Protein AF-A0A0L6CQW9-F1 (afdb_monomer_lite)

Structure (mmCIF, N/CA/C/O backbone):
data_AF-A0A0L6CQW9-F1
#
_entry.id   AF-A0A0L6CQW9-F1
#
loop_
_atom_site.group_PDB
_atom_site.id
_atom_site.type_symbol
_atom_site.label_atom_id
_atom_site.label_alt_id
_atom_site.label_comp_id
_atom_site.label_asym_id
_atom_site.label_entity_id
_atom_site.label_seq_id
_atom_site.pdbx_PDB_ins_code
_atom_site.Cartn_x
_atom_site.Cartn_y
_atom_site.Cartn_z
_atom_site.occupancy
_atom_site.B_iso_or_equiv
_atom_site.auth_seq_id
_atom_site.auth_comp_id
_atom_site.auth_asym_id
_atom_site.auth_atom_id
_atom_site.pdbx_PDB_model_num
ATOM 1 N N . MET A 1 1 ? 12.687 1.752 -4.900 1.00 53.09 1 MET A N 1
ATOM 2 C CA . MET A 1 1 ? 12.634 0.276 -4.956 1.00 53.09 1 MET A CA 1
ATOM 3 C C . MET A 1 1 ? 14.058 -0.212 -5.122 1.00 53.09 1 MET A C 1
ATOM 5 O O . MET A 1 1 ? 14.788 0.422 -5.879 1.00 53.09 1 MET A O 1
ATOM 9 N N . ASP A 1 2 ? 14.468 -1.229 -4.367 1.00 56.12 2 ASP A N 1
ATOM 10 C CA . ASP A 1 2 ? 15.877 -1.620 -4.291 1.00 56.12 2 ASP A CA 1
ATOM 11 C C . ASP A 1 2 ? 16.419 -2.075 -5.646 1.00 56.12 2 ASP A C 1
ATOM 13 O O . ASP A 1 2 ? 15.922 -3.025 -6.251 1.00 56.12 2 ASP A O 1
ATOM 17 N N . LYS A 1 3 ? 17.475 -1.394 -6.103 1.00 54.34 3 LYS A N 1
ATOM 18 C CA . LYS A 1 3 ? 18.203 -1.718 -7.340 1.00 54.34 3 LYS A CA 1
ATOM 19 C C . LYS A 1 3 ? 18.767 -3.142 -7.322 1.00 54.34 3 LYS A C 1
ATOM 21 O O . LYS A 1 3 ? 18.976 -3.712 -8.383 1.00 54.34 3 LYS A O 1
ATOM 26 N N . GLY A 1 4 ? 18.975 -3.713 -6.134 1.00 62.91 4 GLY A N 1
ATOM 27 C CA . GLY A 1 4 ? 19.546 -5.047 -5.949 1.00 62.91 4 GLY A CA 1
ATOM 28 C C . GLY A 1 4 ? 18.662 -6.208 -6.414 1.00 62.91 4 GLY A C 1
ATOM 29 O O . GLY A 1 4 ? 19.135 -7.341 -6.419 1.00 62.91 4 GLY A O 1
ATOM 30 N N . TYR A 1 5 ? 17.402 -5.963 -6.798 1.00 67.00 5 TYR A N 1
ATOM 31 C CA . TYR A 1 5 ? 16.483 -7.020 -7.245 1.00 67.00 5 TYR A CA 1
ATOM 32 C C . TYR A 1 5 ? 16.294 -7.116 -8.760 1.00 67.00 5 TYR A C 1
ATOM 34 O O . TYR A 1 5 ? 15.751 -8.114 -9.227 1.00 67.00 5 TYR A O 1
ATOM 42 N N . VAL A 1 6 ? 16.748 -6.121 -9.526 1.00 74.06 6 VAL A N 1
ATOM 43 C CA . VAL A 1 6 ? 16.566 -6.094 -10.981 1.00 74.06 6 VAL A CA 1
ATOM 44 C C . VAL A 1 6 ? 17.724 -6.839 -11.645 1.00 74.06 6 VAL A C 1
ATOM 46 O O . VAL A 1 6 ? 18.815 -6.292 -11.777 1.00 74.06 6 VAL A O 1
ATOM 49 N N . SER A 1 7 ? 17.490 -8.081 -12.068 1.00 79.06 7 SER A N 1
ATOM 50 C CA . SER A 1 7 ? 18.374 -8.798 -12.992 1.00 79.06 7 SER A CA 1
ATOM 51 C C . SER A 1 7 ? 17.548 -9.608 -13.987 1.00 79.06 7 SER A C 1
ATOM 53 O O . SER A 1 7 ? 16.485 -10.123 -13.634 1.00 79.06 7 SER A O 1
ATOM 55 N N . ALA A 1 8 ? 18.042 -9.728 -15.222 1.00 80.00 8 ALA A N 1
ATOM 56 C CA . ALA A 1 8 ? 17.376 -10.501 -16.272 1.00 80.00 8 ALA A CA 1
ATOM 57 C C . ALA A 1 8 ? 17.190 -11.971 -15.858 1.00 80.00 8 ALA A C 1
ATOM 59 O O . ALA A 1 8 ? 16.138 -12.555 -16.089 1.00 80.00 8 ALA A O 1
ATOM 60 N N . GLU A 1 9 ? 18.175 -12.537 -15.157 1.00 84.00 9 GLU A N 1
ATOM 61 C CA . GLU A 1 9 ? 18.112 -13.894 -14.605 1.00 84.00 9 GLU A CA 1
ATOM 62 C C . GLU A 1 9 ? 16.973 -14.063 -13.596 1.00 84.00 9 GLU A C 1
ATOM 64 O O . GLU A 1 9 ? 16.249 -15.056 -13.636 1.00 84.00 9 GLU A O 1
ATOM 69 N N . ARG A 1 10 ? 16.774 -13.086 -12.700 1.00 83.50 10 ARG A N 1
ATOM 70 C CA . ARG A 1 10 ? 15.693 -13.133 -11.706 1.00 83.50 10 ARG A CA 1
ATOM 71 C C . ARG A 1 10 ? 14.331 -12.919 -12.345 1.00 83.50 10 ARG A C 1
ATOM 73 O O . ARG A 1 10 ? 13.380 -13.574 -11.933 1.00 83.50 10 ARG A O 1
ATOM 80 N N . GLU A 1 11 ? 14.237 -12.040 -13.339 1.00 84.38 11 GLU A N 1
ATOM 81 C CA . GLU A 1 11 ? 13.004 -11.851 -14.106 1.00 84.38 11 GLU A CA 1
ATOM 82 C C . GLU A 1 11 ? 12.628 -13.137 -14.846 1.00 84.38 11 GLU A C 1
ATOM 84 O O . GLU A 1 11 ? 11.499 -13.605 -14.704 1.00 84.38 11 GLU A O 1
ATOM 89 N N . ALA A 1 12 ? 13.577 -13.765 -15.543 1.00 84.62 12 ALA A N 1
ATOM 90 C CA . ALA A 1 12 ? 13.367 -15.034 -16.236 1.00 84.62 12 ALA A CA 1
ATOM 91 C C . ALA A 1 12 ? 12.982 -16.165 -15.268 1.00 84.62 12 ALA A C 1
ATOM 93 O O . ALA A 1 12 ? 12.010 -16.880 -15.503 1.00 84.62 12 ALA A O 1
ATOM 94 N N . ALA A 1 13 ? 13.687 -16.297 -14.140 1.00 86.56 13 ALA A N 1
ATOM 95 C CA . ALA A 1 13 ? 13.371 -17.300 -13.125 1.00 86.56 13 ALA A CA 1
ATOM 96 C C . ALA A 1 13 ? 11.979 -17.092 -12.508 1.00 86.56 13 ALA A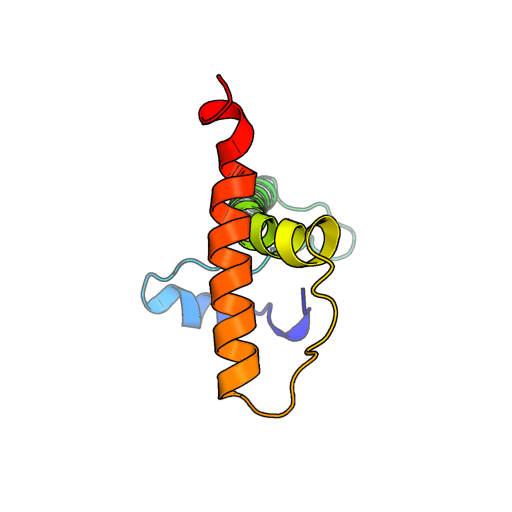 C 1
ATOM 98 O O . ALA A 1 13 ? 11.265 -18.057 -12.255 1.00 86.56 13 ALA A O 1
ATOM 99 N N . PHE A 1 14 ? 11.575 -15.840 -12.281 1.00 85.44 14 PHE A N 1
ATOM 100 C CA . PHE A 1 14 ? 10.278 -15.522 -11.691 1.00 85.44 14 PHE A CA 1
ATOM 101 C C . PHE A 1 14 ? 9.126 -15.716 -12.681 1.00 85.44 14 PHE A C 1
ATOM 103 O O . PHE A 1 14 ? 8.063 -16.205 -12.305 1.00 85.44 14 PHE A O 1
ATOM 110 N N . THR A 1 15 ? 9.338 -15.355 -13.947 1.00 86.06 15 THR A N 1
ATOM 111 C CA . THR A 1 15 ? 8.329 -15.462 -15.013 1.00 86.06 15 THR A CA 1
ATOM 112 C C . THR A 1 15 ? 8.179 -16.878 -15.566 1.00 86.06 15 THR A C 1
ATOM 114 O O . THR A 1 15 ? 7.135 -17.175 -16.142 1.00 86.06 15 THR A O 1
ATOM 117 N N . LYS A 1 16 ? 9.150 -17.777 -15.330 1.00 86.31 16 LYS A N 1
ATOM 118 C CA . LYS A 1 16 ? 9.109 -19.193 -15.745 1.00 86.31 16 LYS A CA 1
ATOM 119 C C . LYS A 1 16 ? 7.828 -19.920 -15.320 1.00 86.31 16 LYS A C 1
ATOM 121 O O . LYS A 1 16 ? 7.313 -20.737 -16.074 1.00 86.31 16 LYS A O 1
ATOM 126 N N . ASP A 1 17 ? 7.290 -19.577 -14.153 1.00 86.88 17 ASP A N 1
ATOM 127 C CA . ASP A 1 17 ? 6.058 -20.165 -13.607 1.00 86.88 17 ASP A CA 1
ATOM 128 C C . ASP A 1 17 ? 4.782 -19.405 -14.033 1.00 86.88 17 ASP A C 1
ATOM 130 O O . ASP A 1 17 ? 3.744 -19.514 -13.382 1.00 86.88 17 ASP A O 1
ATOM 134 N N . GLY A 1 18 ? 4.854 -18.542 -15.053 1.00 86.38 18 GLY A N 1
ATOM 135 C CA . GLY A 1 18 ? 3.735 -17.696 -15.487 1.00 86.38 18 GLY A CA 1
ATOM 136 C C . GLY A 1 18 ? 3.410 -16.527 -14.547 1.00 86.38 18 GLY A C 1
ATOM 137 O O . GLY A 1 18 ? 2.354 -15.904 -14.671 1.00 86.38 18 GLY A O 1
ATOM 138 N N . LYS A 1 19 ? 4.289 -16.204 -13.590 1.00 86.62 19 LYS A N 1
ATOM 139 C CA . LYS A 1 19 ? 4.078 -15.098 -12.641 1.00 86.62 19 LYS A CA 1
ATOM 140 C C . LYS A 1 19 ? 4.413 -13.752 -13.283 1.00 86.62 19 LYS A C 1
ATOM 142 O O . LYS A 1 19 ? 5.378 -13.618 -14.030 1.00 86.62 19 LYS A O 1
ATOM 147 N N . VAL A 1 20 ? 3.646 -12.722 -12.925 1.00 84.94 20 VAL A N 1
ATOM 148 C CA . VAL A 1 20 ? 3.853 -11.354 -13.422 1.00 84.94 20 VAL A CA 1
ATOM 149 C C . VAL A 1 20 ? 5.006 -10.681 -12.683 1.00 84.94 20 VAL A C 1
ATOM 151 O O . VAL A 1 20 ? 4.985 -10.551 -11.458 1.00 84.94 20 VAL A O 1
ATOM 154 N N . TRP A 1 21 ? 5.985 -10.181 -13.432 1.00 87.69 21 TRP A N 1
ATOM 155 C CA . TRP A 1 21 ? 7.095 -9.413 -12.879 1.00 87.69 21 TRP A CA 1
ATOM 156 C C . TRP A 1 21 ? 6.629 -8.036 -12.374 1.00 87.69 21 TRP A C 1
ATOM 158 O O . TRP A 1 21 ? 6.265 -7.154 -13.147 1.00 87.69 21 TRP A O 1
ATOM 168 N N . GLY A 1 22 ? 6.615 -7.847 -11.050 1.00 87.25 22 GLY A N 1
ATOM 169 C CA . GLY A 1 22 ? 6.102 -6.636 -10.387 1.00 87.25 22 GLY A CA 1
ATOM 170 C C . GLY A 1 22 ? 7.157 -5.576 -10.042 1.00 87.25 22 GLY A C 1
ATOM 171 O O . GLY A 1 22 ? 6.885 -4.663 -9.248 1.00 87.25 22 GLY A O 1
ATOM 172 N N . VAL A 1 23 ? 8.377 -5.711 -10.566 1.00 88.44 23 VAL A N 1
ATOM 173 C CA . VAL A 1 23 ? 9.500 -4.800 -10.301 1.00 88.44 23 VAL A CA 1
ATOM 174 C C . VAL A 1 23 ? 9.571 -3.742 -11.400 1.00 88.44 23 VAL A C 1
ATOM 176 O O . VAL A 1 23 ? 9.421 -4.047 -12.577 1.00 88.44 23 VAL A O 1
ATOM 179 N N . MET A 1 24 ? 9.790 -2.483 -11.009 1.00 89.19 24 MET A N 1
ATOM 180 C CA . MET A 1 24 ? 9.841 -1.370 -11.962 1.00 89.19 24 MET A CA 1
ATOM 181 C C . MET A 1 24 ? 11.050 -1.514 -12.888 1.00 89.19 24 MET A C 1
ATOM 183 O O . MET A 1 24 ? 12.172 -1.715 -12.414 1.00 89.19 24 MET A O 1
ATOM 187 N N . ARG A 1 25 ? 10.823 -1.345 -14.189 1.00 88.06 25 ARG A N 1
ATOM 188 C CA . ARG A 1 25 ? 11.872 -1.317 -15.211 1.00 88.06 25 ARG A CA 1
ATOM 189 C C . ARG A 1 25 ? 12.550 0.046 -15.257 1.00 88.06 25 ARG A C 1
ATOM 191 O O . ARG A 1 25 ? 11.971 1.058 -14.849 1.00 88.06 25 ARG A O 1
ATOM 198 N N . LYS A 1 26 ? 13.800 0.071 -15.715 1.00 85.06 26 LYS A N 1
ATOM 199 C CA . LYS A 1 26 ? 14.662 1.255 -15.676 1.00 85.06 26 LYS A CA 1
ATOM 200 C C . LYS A 1 26 ? 15.264 1.519 -17.049 1.00 85.06 26 LYS A C 1
ATOM 202 O O . LYS A 1 26 ? 15.688 0.592 -17.724 1.00 85.06 26 LYS A O 1
ATOM 207 N N . ALA A 1 27 ? 15.375 2.799 -17.391 1.00 86.06 27 ALA A N 1
ATOM 208 C CA . ALA A 1 27 ? 16.073 3.229 -18.586 1.00 86.06 27 ALA A CA 1
ATOM 209 C C . ALA A 1 27 ? 17.561 2.818 -18.544 1.00 86.06 27 ALA A C 1
ATOM 211 O O . ALA A 1 27 ? 18.177 2.836 -17.461 1.00 86.06 27 ALA A O 1
ATOM 212 N N . PRO A 1 28 ? 18.157 2.492 -19.703 1.00 84.75 28 PRO A N 1
ATOM 213 C CA . PRO A 1 28 ? 19.593 2.283 -19.823 1.00 84.75 28 PRO A CA 1
ATOM 214 C C . PRO A 1 28 ? 20.370 3.561 -19.475 1.00 84.75 28 PRO A C 1
ATOM 216 O O . PRO A 1 28 ? 19.834 4.672 -19.459 1.00 84.75 28 PRO A O 1
ATOM 219 N N . LYS A 1 29 ? 21.661 3.415 -19.154 1.00 85.00 29 LYS A N 1
ATOM 220 C CA . LYS A 1 29 ? 22.512 4.554 -18.777 1.00 85.00 29 LYS A CA 1
ATOM 221 C C . LYS A 1 29 ? 22.588 5.550 -19.943 1.00 85.00 29 LYS A C 1
ATOM 223 O O . LYS A 1 29 ? 23.033 5.185 -21.021 1.00 85.00 29 LYS A O 1
ATOM 228 N N . GLY A 1 30 ? 22.166 6.794 -19.706 1.00 86.25 30 GLY A N 1
ATOM 229 C CA . GLY A 1 30 ? 22.170 7.860 -20.718 1.00 86.25 30 GLY A CA 1
ATOM 230 C C . GLY A 1 30 ? 21.026 7.795 -21.737 1.00 86.25 30 GLY A C 1
ATOM 231 O O . GLY A 1 30 ? 20.990 8.624 -22.638 1.00 86.25 30 GLY A O 1
ATOM 232 N N . GLY A 1 31 ? 20.093 6.847 -21.598 1.00 88.88 31 GLY A N 1
ATOM 233 C CA . GLY A 1 31 ? 18.957 6.680 -22.505 1.00 88.88 31 GLY A CA 1
ATOM 234 C C . GLY A 1 31 ? 17.604 6.978 -21.860 1.00 88.88 31 GLY A C 1
ATOM 235 O O . GLY A 1 31 ? 17.499 7.228 -20.656 1.00 88.88 31 GLY A O 1
ATOM 236 N N . LYS A 1 32 ? 16.553 6.931 -22.683 1.00 89.19 32 LYS A N 1
ATOM 237 C CA . LYS A 1 32 ? 15.152 7.001 -22.245 1.00 89.19 32 LYS A CA 1
ATOM 238 C C . LYS A 1 32 ? 14.613 5.603 -21.945 1.00 89.19 32 LYS A C 1
ATOM 240 O O . LYS A 1 32 ? 15.170 4.610 -22.409 1.00 89.19 32 LYS A O 1
ATOM 245 N N . LEU A 1 33 ? 13.559 5.536 -21.135 1.00 88.38 33 LEU A N 1
ATOM 246 C CA . LEU A 1 33 ? 12.840 4.289 -20.900 1.00 88.38 33 LEU A CA 1
ATOM 247 C C . LEU A 1 33 ? 12.085 3.913 -22.179 1.00 88.38 33 LEU A C 1
ATOM 249 O O . LEU A 1 33 ? 11.582 4.794 -22.875 1.00 88.38 33 LEU A O 1
ATOM 253 N N . ASP A 1 34 ? 12.027 2.623 -22.492 1.00 90.38 34 ASP A N 1
ATOM 254 C CA . ASP A 1 34 ? 11.235 2.165 -23.626 1.00 90.38 34 ASP A CA 1
ATOM 255 C C . ASP A 1 34 ? 9.738 2.464 -23.379 1.00 90.38 34 ASP A C 1
ATOM 257 O O . ASP A 1 34 ? 9.255 2.263 -22.257 1.00 90.38 34 ASP A O 1
ATOM 261 N N . PRO A 1 35 ? 8.967 2.922 -24.382 1.00 92.75 35 PRO A N 1
ATOM 262 C CA . PRO A 1 35 ? 7.535 3.182 -24.222 1.00 92.75 35 PRO A CA 1
ATOM 263 C C . PRO A 1 35 ? 6.724 1.982 -23.700 1.00 92.75 35 PRO A C 1
ATOM 265 O O . PRO A 1 35 ? 5.693 2.160 -23.043 1.00 92.75 35 PRO A O 1
ATOM 268 N N . ILE A 1 36 ? 7.152 0.748 -23.980 1.00 90.88 36 ILE A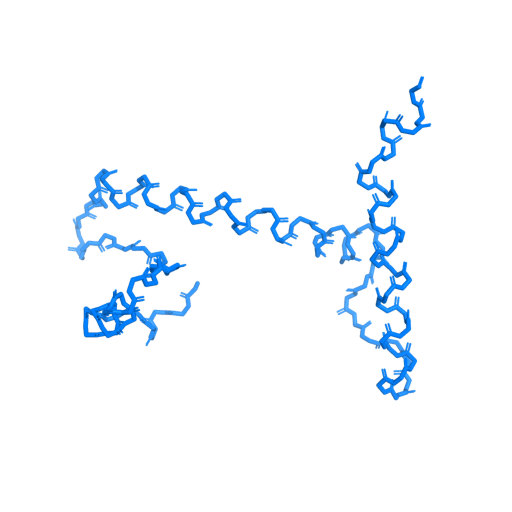 N 1
ATOM 269 C CA . ILE A 1 36 ? 6.527 -0.469 -23.445 1.00 90.88 36 ILE A CA 1
ATOM 270 C C . ILE A 1 36 ? 6.797 -0.577 -21.942 1.00 90.88 36 ILE A C 1
ATOM 272 O O . ILE A 1 36 ? 5.875 -0.823 -21.160 1.00 90.88 36 ILE A O 1
ATOM 276 N N . ASP A 1 37 ? 8.032 -0.324 -21.522 1.00 90.31 37 ASP A N 1
ATOM 277 C CA . ASP A 1 37 ? 8.419 -0.344 -20.113 1.00 90.31 37 ASP A CA 1
ATOM 278 C C . ASP A 1 37 ? 7.724 0.761 -19.311 1.00 90.31 37 ASP A C 1
ATOM 280 O O . ASP A 1 37 ? 7.347 0.548 -18.157 1.00 90.31 37 ASP A O 1
ATOM 284 N N . GLU A 1 38 ? 7.488 1.927 -19.916 1.00 92.19 38 GLU A N 1
ATOM 285 C CA . GLU A 1 38 ? 6.671 2.989 -19.322 1.00 92.19 38 GLU A CA 1
ATOM 286 C C . GLU A 1 38 ? 5.240 2.518 -19.045 1.00 92.19 38 GLU A C 1
ATOM 288 O O . GLU A 1 38 ? 4.713 2.726 -17.945 1.00 92.19 38 GLU A O 1
ATOM 293 N N . LYS A 1 39 ? 4.612 1.834 -20.010 1.00 94.06 39 LYS A N 1
ATOM 294 C CA . LYS A 1 39 ? 3.267 1.265 -19.838 1.00 94.06 39 LYS A CA 1
ATOM 295 C C . LYS A 1 39 ? 3.244 0.207 -18.736 1.00 94.06 39 LYS A C 1
ATOM 297 O O . LYS A 1 39 ? 2.349 0.239 -17.891 1.00 94.06 39 LYS A O 1
ATOM 302 N N . ILE A 1 40 ? 4.238 -0.680 -18.694 1.00 91.31 40 ILE A N 1
ATOM 303 C CA . ILE A 1 40 ? 4.375 -1.697 -17.639 1.00 91.31 40 ILE A CA 1
ATOM 304 C C . ILE A 1 40 ? 4.510 -1.029 -16.266 1.00 91.31 40 ILE A C 1
ATOM 306 O O . ILE A 1 40 ? 3.758 -1.338 -15.339 1.00 91.31 40 ILE A O 1
ATOM 310 N N . ASN A 1 41 ? 5.408 -0.052 -16.145 1.00 93.25 41 ASN A N 1
ATOM 311 C CA . ASN A 1 41 ? 5.618 0.705 -14.915 1.00 93.25 41 ASN A CA 1
ATOM 312 C C . ASN A 1 41 ? 4.344 1.424 -14.455 1.00 93.25 41 ASN A C 1
ATOM 314 O O . ASN A 1 41 ? 4.051 1.446 -13.257 1.00 93.25 41 ASN A O 1
ATOM 318 N N . ARG A 1 42 ? 3.550 1.968 -15.385 1.00 94.31 42 ARG A N 1
ATOM 319 C CA . ARG A 1 42 ? 2.253 2.581 -15.073 1.00 94.31 42 ARG A CA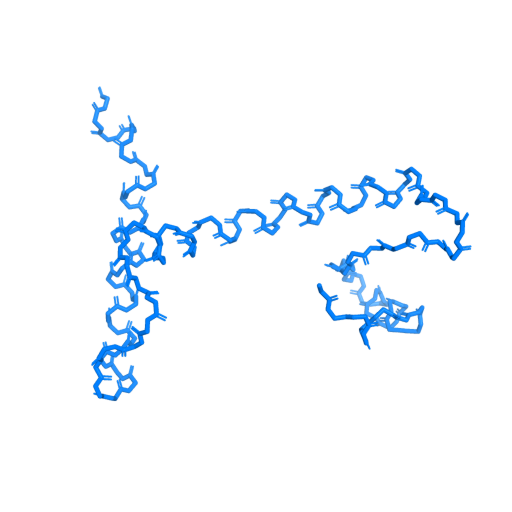 1
ATOM 320 C C . ARG A 1 42 ? 1.283 1.573 -14.459 1.00 94.31 42 ARG A C 1
ATOM 322 O O . ARG A 1 42 ? 0.644 1.890 -13.457 1.00 94.31 42 ARG A O 1
ATOM 329 N N . VAL A 1 43 ? 1.195 0.362 -15.009 1.00 93.31 43 VAL A N 1
ATOM 330 C CA . VAL A 1 43 ? 0.341 -0.705 -14.459 1.00 93.31 43 VAL A CA 1
ATOM 331 C C . VAL A 1 43 ? 0.810 -1.113 -13.060 1.00 93.31 43 VAL A C 1
ATOM 333 O O . VAL A 1 43 ? -0.000 -1.150 -12.131 1.00 93.31 43 VAL A O 1
ATOM 336 N N . ILE A 1 44 ? 2.115 -1.333 -12.870 1.00 91.94 44 ILE A N 1
ATOM 337 C CA . ILE A 1 44 ? 2.695 -1.655 -11.555 1.00 91.94 44 ILE A CA 1
ATOM 338 C C . ILE A 1 44 ? 2.373 -0.548 -10.541 1.00 91.94 44 ILE A C 1
ATOM 340 O O . ILE A 1 44 ? 1.936 -0.833 -9.423 1.00 91.94 44 ILE A O 1
ATOM 344 N N . ALA A 1 45 ? 2.543 0.719 -10.926 1.00 92.81 45 ALA A N 1
ATOM 345 C CA . ALA A 1 45 ? 2.247 1.865 -10.073 1.00 92.81 45 ALA A CA 1
ATOM 346 C C . ALA A 1 45 ? 0.760 1.944 -9.694 1.00 92.81 45 ALA A C 1
ATOM 348 O O . ALA A 1 45 ? 0.443 2.204 -8.535 1.00 92.81 45 ALA A O 1
ATOM 349 N N . MET A 1 46 ? -0.157 1.663 -10.625 1.00 94.56 46 MET A N 1
ATOM 350 C CA . MET A 1 46 ? -1.596 1.621 -10.337 1.00 94.56 46 MET A CA 1
ATOM 351 C C . MET A 1 46 ? -1.951 0.541 -9.311 1.00 94.56 46 MET A C 1
ATOM 353 O O . MET A 1 46 ? -2.739 0.793 -8.398 1.00 94.56 46 MET A O 1
ATOM 357 N N . VAL A 1 47 ? -1.366 -0.653 -9.436 1.00 92.31 47 VAL A N 1
ATOM 358 C CA . VAL A 1 47 ? -1.576 -1.740 -8.468 1.00 92.31 47 VAL A CA 1
ATOM 359 C C . VAL A 1 47 ? -1.029 -1.345 -7.095 1.00 92.31 47 VAL A C 1
ATOM 361 O O . VAL A 1 47 ? -1.725 -1.501 -6.092 1.00 92.31 47 VAL A O 1
ATOM 364 N N . ARG A 1 48 ? 0.171 -0.755 -7.040 1.00 91.44 48 ARG A N 1
ATOM 365 C CA . ARG A 1 48 ? 0.761 -0.262 -5.784 1.00 91.44 48 ARG A CA 1
ATOM 366 C C . ARG A 1 48 ? -0.084 0.814 -5.130 1.00 91.44 48 ARG A C 1
ATOM 368 O O . ARG A 1 48 ? -0.337 0.723 -3.935 1.00 91.44 48 ARG A O 1
ATOM 375 N N . ALA A 1 49 ? -0.586 1.773 -5.903 1.00 94.75 49 ALA A N 1
ATOM 376 C CA . ALA A 1 49 ? -1.414 2.854 -5.383 1.00 94.75 49 ALA A CA 1
ATOM 377 C C . ALA A 1 49 ? -2.664 2.330 -4.657 1.00 94.75 49 ALA A C 1
ATOM 379 O O . ALA A 1 49 ? -3.013 2.848 -3.596 1.00 94.75 49 ALA A O 1
ATOM 380 N N . LYS A 1 50 ? -3.305 1.267 -5.170 1.00 92.38 50 LYS A N 1
ATOM 381 C CA . LYS A 1 50 ? -4.457 0.630 -4.504 1.00 92.38 50 LYS A CA 1
ATOM 382 C C . LYS A 1 50 ? -4.096 0.074 -3.125 1.00 92.38 50 LYS A C 1
ATOM 384 O O . LYS A 1 50 ? -4.874 0.232 -2.190 1.00 92.38 50 LYS A O 1
ATOM 389 N N . VAL A 1 51 ? -2.924 -0.548 -2.997 1.00 90.81 51 VAL A N 1
ATOM 390 C CA . VAL A 1 51 ? -2.452 -1.142 -1.736 1.00 90.81 51 VAL A CA 1
ATOM 391 C C . VAL A 1 51 ? -1.948 -0.070 -0.773 1.00 90.81 51 VAL A C 1
ATOM 393 O O . VAL A 1 51 ? -2.267 -0.104 0.410 1.00 90.81 51 VAL A O 1
ATOM 396 N N . GLU A 1 52 ? -1.190 0.909 -1.262 1.00 94.44 52 GLU A N 1
ATOM 397 C CA . GLU A 1 52 ? -0.609 1.983 -0.452 1.00 94.44 52 GLU A CA 1
ATOM 398 C C . GLU A 1 52 ? -1.668 2.942 0.111 1.00 94.44 52 GLU A C 1
ATOM 400 O O . GLU A 1 52 ? -1.455 3.550 1.164 1.00 94.44 52 GLU A O 1
ATOM 405 N N . HIS A 1 53 ? -2.823 3.067 -0.548 1.00 93.56 53 HIS A N 1
ATOM 406 C CA . HIS A 1 53 ? -3.868 4.0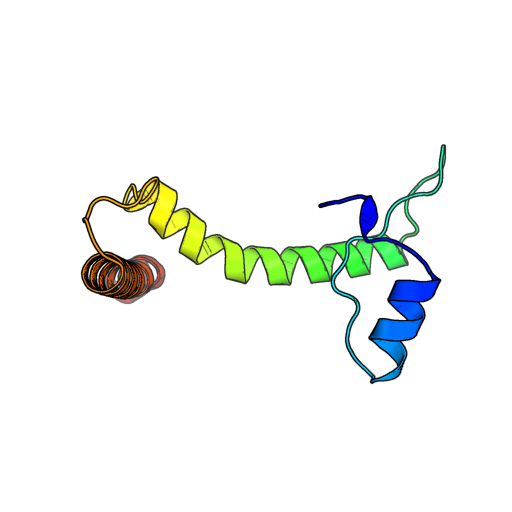06 -0.150 1.00 93.56 53 HIS A CA 1
ATOM 407 C C . HIS A 1 53 ? -4.448 3.738 1.259 1.00 93.56 53 HIS A C 1
ATOM 409 O O . HIS A 1 53 ? -4.397 4.658 2.084 1.00 93.56 53 HIS A O 1
ATOM 415 N N . PRO A 1 54 ? -4.907 2.518 1.614 1.00 93.75 54 PRO A N 1
ATOM 416 C CA . PRO A 1 54 ? -5.287 2.179 2.989 1.00 93.75 54 PRO A CA 1
ATOM 417 C C . PRO A 1 54 ? -4.189 2.468 4.020 1.00 93.75 54 PRO A C 1
ATOM 419 O O . PRO A 1 54 ? -4.456 3.068 5.062 1.00 93.75 54 PRO A O 1
ATOM 422 N N . PHE A 1 55 ? -2.929 2.128 3.725 1.00 93.12 55 PHE A N 1
ATOM 423 C CA . PHE A 1 55 ? -1.817 2.408 4.642 1.00 93.12 55 PHE A CA 1
ATOM 424 C C . PHE A 1 55 ? -1.586 3.907 4.833 1.00 93.12 55 PHE A C 1
ATOM 426 O O . PHE A 1 55 ? -1.275 4.344 5.944 1.00 93.12 55 PHE A O 1
ATOM 433 N N . ARG A 1 56 ? -1.752 4.714 3.779 1.00 94.94 56 ARG A N 1
ATOM 434 C CA . ARG A 1 56 ? -1.691 6.175 3.881 1.00 94.94 56 ARG A CA 1
ATOM 435 C C . ARG A 1 56 ? -2.785 6.699 4.803 1.00 94.94 56 ARG A C 1
ATOM 437 O O . ARG A 1 56 ? -2.479 7.543 5.641 1.00 94.94 56 ARG A O 1
ATOM 444 N N . VAL A 1 57 ? -4.017 6.202 4.678 1.00 95.38 57 VAL A N 1
ATOM 445 C CA . VAL A 1 57 ? -5.128 6.574 5.570 1.00 95.38 57 VAL A CA 1
ATOM 446 C C . VAL A 1 57 ? -4.776 6.240 7.020 1.00 95.38 57 VAL A C 1
ATOM 448 O O . VAL A 1 57 ? -4.808 7.124 7.874 1.00 95.38 57 VAL A O 1
ATOM 451 N N . LEU A 1 58 ? -4.330 5.015 7.298 1.00 94.88 58 LEU A N 1
ATOM 452 C CA . LEU A 1 58 ? -3.942 4.601 8.650 1.00 94.88 58 LEU A CA 1
ATOM 453 C C . LEU A 1 58 ? -2.822 5.477 9.236 1.00 94.88 58 LEU A C 1
ATOM 455 O O . LEU A 1 58 ? -2.9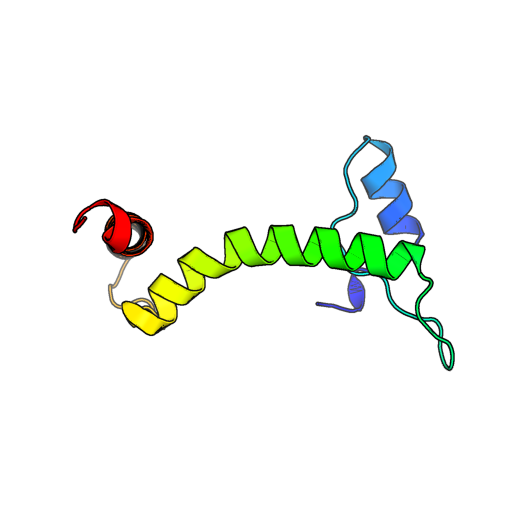01 5.926 10.379 1.00 94.88 58 LEU A O 1
ATOM 459 N N . LYS A 1 59 ? -1.779 5.757 8.452 1.00 94.69 59 LYS A N 1
ATOM 460 C CA . LYS A 1 59 ? -0.619 6.528 8.922 1.00 94.69 59 LYS A CA 1
ATOM 461 C C . LYS A 1 59 ? -0.907 8.020 9.070 1.00 94.69 59 LYS A C 1
ATOM 463 O O . LYS A 1 59 ? -0.388 8.638 9.994 1.00 94.69 59 LYS A O 1
ATOM 468 N N . ARG A 1 60 ? -1.676 8.615 8.152 1.00 95.00 60 ARG A N 1
ATOM 469 C CA . ARG A 1 60 ? -1.868 10.075 8.071 1.00 95.00 60 ARG A CA 1
ATOM 470 C C . ARG A 1 60 ? -3.166 10.554 8.712 1.00 95.00 60 ARG A C 1
ATOM 472 O O . ARG A 1 60 ? -3.118 11.535 9.436 1.00 95.00 60 ARG A O 1
ATOM 479 N N . GLN A 1 61 ? -4.293 9.884 8.476 1.00 94.31 61 GLN A N 1
ATOM 480 C CA . GLN A 1 61 ? -5.580 10.258 9.080 1.00 94.31 61 GLN A CA 1
ATOM 481 C C . GLN A 1 61 ? -5.714 9.718 10.506 1.00 94.31 61 GLN A C 1
ATOM 483 O O . GLN A 1 61 ? -6.141 10.449 11.389 1.00 94.31 61 GLN A O 1
ATOM 488 N N . PHE A 1 62 ? -5.307 8.468 10.745 1.00 93.44 62 PHE A N 1
ATOM 489 C CA . PHE A 1 62 ? -5.417 7.838 12.069 1.00 93.44 62 PHE A CA 1
ATOM 490 C C . PHE A 1 62 ? -4.125 7.916 12.904 1.00 93.44 62 PHE A C 1
ATOM 492 O O . PHE A 1 62 ? -4.085 7.434 14.034 1.00 93.44 62 PHE A O 1
ATOM 499 N N . GLY A 1 63 ? -3.052 8.508 12.365 1.00 94.38 63 GLY A N 1
ATOM 500 C CA . GLY A 1 63 ? -1.805 8.746 13.102 1.00 94.38 63 GLY A CA 1
ATOM 501 C C . GLY A 1 63 ? -1.048 7.480 13.528 1.00 94.38 63 GLY A C 1
ATOM 502 O O . GLY A 1 63 ? -0.253 7.526 14.472 1.00 94.38 63 GLY A O 1
ATOM 503 N N . HIS A 1 64 ? -1.272 6.336 12.870 1.00 94.25 64 HIS A N 1
ATOM 504 C CA . HIS A 1 64 ? -0.598 5.077 13.198 1.00 94.25 64 HIS A CA 1
ATOM 505 C C . HIS A 1 64 ? 0.834 5.036 12.637 1.00 94.25 64 HIS A C 1
ATOM 507 O O . HIS A 1 64 ? 1.114 4.395 11.626 1.00 94.25 64 HIS A O 1
ATOM 513 N N . VAL A 1 65 ? 1.748 5.769 13.280 1.00 93.50 65 VAL A N 1
ATOM 514 C CA . VAL A 1 65 ? 3.163 5.877 12.868 1.00 93.50 65 VAL A CA 1
ATOM 515 C C . VAL A 1 65 ? 4.066 4.883 13.611 1.00 93.50 65 VAL A C 1
ATOM 517 O O . VAL A 1 65 ? 5.068 4.436 13.059 1.00 93.50 65 VAL A O 1
ATOM 520 N N . LYS A 1 66 ? 3.712 4.518 14.851 1.00 93.56 66 LYS A N 1
ATOM 521 C CA . LYS A 1 66 ? 4.442 3.564 15.701 1.00 93.56 66 LYS A CA 1
ATOM 522 C C . LYS A 1 66 ? 3.463 2.670 16.468 1.00 93.56 66 LYS A C 1
ATOM 524 O O . LYS A 1 66 ? 2.342 3.086 16.768 1.00 93.56 66 LYS A O 1
ATOM 529 N N . THR A 1 67 ? 3.908 1.467 16.822 1.00 92.25 67 THR A N 1
ATOM 530 C CA . THR A 1 67 ? 3.192 0.562 17.733 1.00 92.25 67 THR A CA 1
ATOM 531 C C . THR A 1 67 ? 3.096 1.185 19.123 1.00 92.25 67 THR A C 1
ATOM 533 O O . THR A 1 67 ? 4.105 1.654 19.650 1.00 92.25 67 THR A O 1
ATOM 536 N N . ARG A 1 68 ? 1.900 1.198 19.723 1.00 90.19 68 ARG A N 1
ATOM 537 C CA . ARG A 1 68 ? 1.673 1.823 21.042 1.00 90.19 68 ARG A CA 1
ATOM 538 C C . ARG A 1 68 ? 1.664 0.829 22.196 1.00 90.19 68 ARG A C 1
ATOM 540 O O . ARG A 1 68 ? 2.033 1.183 23.309 1.00 90.19 68 ARG A O 1
ATOM 547 N N . TYR A 1 69 ? 1.218 -0.398 21.951 1.00 94.69 69 TYR A N 1
ATOM 548 C CA . TYR A 1 69 ? 0.998 -1.369 23.015 1.00 94.69 69 TYR A CA 1
ATOM 549 C C . TYR A 1 69 ? 2.193 -2.306 23.184 1.00 94.69 69 TYR A C 1
ATOM 551 O O . TYR A 1 69 ? 2.908 -2.607 22.229 1.00 94.69 69 TYR A O 1
ATOM 559 N N . ARG A 1 70 ? 2.386 -2.821 24.401 1.00 94.38 70 ARG A N 1
ATOM 560 C CA . ARG A 1 70 ? 3.316 -3.928 24.656 1.00 94.38 70 ARG A CA 1
ATOM 561 C C . ARG A 1 70 ? 2.625 -5.255 24.326 1.00 94.38 70 ARG A C 1
ATOM 563 O O . ARG A 1 70 ? 1.542 -5.531 24.841 1.00 94.38 70 ARG A O 1
ATOM 570 N N . GLY A 1 71 ? 3.256 -6.054 23.467 1.00 95.56 71 GLY A N 1
ATOM 571 C CA . GLY A 1 71 ? 2.784 -7.380 23.053 1.00 95.56 71 GLY A CA 1
ATOM 572 C C . GLY A 1 71 ? 2.098 -7.417 21.681 1.00 95.56 71 GLY A C 1
ATOM 573 O O . GLY A 1 71 ? 1.350 -6.513 21.299 1.00 95.56 71 GLY A O 1
ATOM 574 N N . LEU A 1 72 ? 2.340 -8.496 20.929 1.00 95.38 72 LEU A N 1
ATOM 575 C CA . LEU A 1 72 ? 1.833 -8.677 19.561 1.00 95.38 72 LEU A CA 1
ATOM 576 C C . LEU A 1 72 ? 0.307 -8.772 19.497 1.00 95.38 72 LEU A C 1
ATOM 578 O O . LEU A 1 72 ? -0.300 -8.231 18.578 1.00 95.38 72 LEU A O 1
ATOM 582 N N . ALA A 1 73 ? -0.331 -9.420 20.474 1.00 96.31 73 ALA A N 1
ATOM 583 C CA . ALA A 1 73 ? -1.786 -9.565 20.504 1.00 96.31 73 ALA A CA 1
ATOM 584 C C . ALA A 1 73 ? -2.501 -8.201 20.519 1.00 96.31 73 ALA A C 1
ATOM 586 O O . ALA A 1 73 ? -3.357 -7.946 19.674 1.00 96.31 73 ALA A O 1
ATOM 587 N N . LYS A 1 74 ? -2.081 -7.292 21.409 1.00 96.44 74 LYS A N 1
ATOM 588 C CA . LYS A 1 74 ? -2.677 -5.954 21.545 1.00 96.44 74 LYS A CA 1
ATOM 589 C C . LYS A 1 74 ? -2.433 -5.082 20.309 1.00 96.44 74 LYS A C 1
ATOM 591 O O . LYS A 1 74 ? -3.344 -4.393 19.861 1.00 96.44 74 LYS A O 1
ATOM 596 N N . ASN A 1 75 ? -1.239 -5.151 19.715 1.00 95.19 75 ASN A N 1
ATOM 597 C CA . ASN A 1 75 ? -0.952 -4.416 18.479 1.00 95.19 75 ASN A CA 1
ATOM 598 C C . ASN A 1 75 ? -1.744 -4.953 17.279 1.00 95.19 75 ASN A C 1
ATOM 600 O O . ASN A 1 75 ? -2.231 -4.158 16.481 1.00 95.19 75 ASN A O 1
ATOM 604 N N . ARG A 1 76 ? -1.920 -6.278 17.160 1.00 95.25 76 ARG A N 1
ATOM 605 C CA . ARG A 1 76 ? -2.766 -6.870 16.110 1.00 95.25 76 ARG A CA 1
ATOM 606 C C . ARG A 1 76 ? -4.216 -6.418 16.241 1.00 95.25 76 ARG A C 1
ATOM 608 O O . ARG A 1 76 ? -4.785 -5.967 15.254 1.00 95.25 76 ARG A O 1
ATOM 615 N N . ALA A 1 77 ? -4.778 -6.473 17.451 1.00 95.44 77 ALA A N 1
ATOM 616 C CA . ALA A 1 77 ? -6.134 -5.992 17.705 1.00 95.44 77 ALA A CA 1
ATOM 617 C C . ALA A 1 77 ? -6.287 -4.511 17.316 1.00 95.44 77 ALA A C 1
ATOM 619 O O . ALA A 1 77 ? -7.190 -4.171 16.560 1.00 95.44 77 ALA A O 1
ATOM 620 N N . GLN A 1 78 ? -5.347 -3.649 17.732 1.00 94.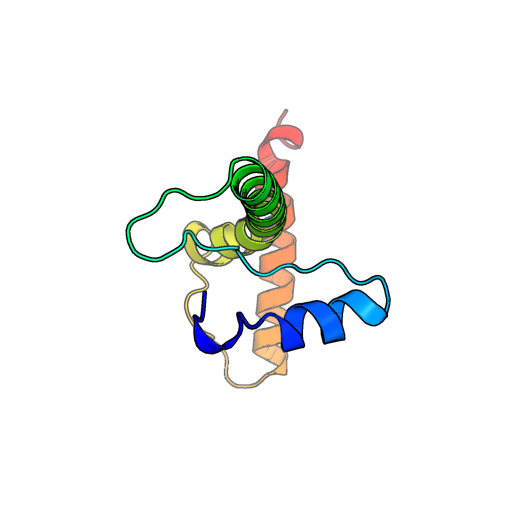88 78 GLN A N 1
ATOM 621 C CA . GLN A 1 78 ? -5.331 -2.237 17.332 1.00 94.88 78 GLN A CA 1
ATOM 622 C C . GLN A 1 78 ? -5.309 -2.068 15.805 1.00 94.88 78 GLN A C 1
ATOM 624 O O . GLN A 1 78 ? -6.059 -1.255 15.266 1.00 94.88 78 GLN A O 1
ATOM 629 N N . LEU A 1 79 ? -4.449 -2.814 15.107 1.00 94.62 79 LEU A N 1
ATOM 630 C CA . LEU A 1 79 ? -4.305 -2.715 13.658 1.00 94.62 79 LEU A CA 1
ATOM 631 C C . LEU A 1 79 ? -5.593 -3.128 12.932 1.00 94.62 79 LEU A C 1
ATOM 633 O O . LEU A 1 79 ? -6.026 -2.414 12.031 1.00 94.62 79 LEU A O 1
ATOM 637 N N . PHE A 1 80 ? -6.235 -4.225 13.346 1.00 95.44 80 PHE A N 1
ATOM 638 C CA . PHE A 1 80 ? -7.511 -4.659 12.769 1.00 95.44 80 PHE A CA 1
ATOM 639 C C . PHE A 1 80 ? -8.615 -3.623 12.970 1.00 95.44 80 PHE A C 1
ATOM 641 O O . PHE A 1 80 ? -9.304 -3.279 12.009 1.00 95.44 80 PHE A O 1
ATOM 648 N N . THR A 1 81 ? -8.733 -3.058 14.174 1.00 95.44 81 THR A N 1
ATOM 649 C CA . THR A 1 81 ? -9.694 -1.981 14.444 1.00 95.44 81 THR A CA 1
ATOM 650 C C . THR A 1 81 ? -9.435 -0.768 13.550 1.00 95.44 81 THR A C 1
ATOM 652 O O . THR A 1 81 ? -10.364 -0.227 12.954 1.00 95.44 81 THR A O 1
ATOM 655 N N . LEU A 1 82 ? -8.173 -0.358 13.387 1.00 95.75 82 LEU A N 1
ATOM 656 C CA . LEU A 1 82 ? -7.810 0.759 12.513 1.00 95.75 82 LEU A CA 1
ATOM 657 C C . LEU A 1 82 ? -8.112 0.485 11.038 1.00 95.75 82 LEU A C 1
ATOM 659 O O . LEU A 1 82 ? -8.528 1.400 10.334 1.00 95.75 82 LEU A O 1
ATOM 663 N N . PHE A 1 83 ? -7.938 -0.748 10.560 1.00 95.12 83 PHE A N 1
ATOM 664 C CA . PHE A 1 83 ? -8.332 -1.115 9.200 1.00 95.12 83 PHE A CA 1
ATOM 665 C C . PHE A 1 83 ? -9.850 -1.120 9.011 1.00 95.12 83 PHE A C 1
ATOM 667 O O . PHE A 1 83 ? -10.321 -0.629 7.987 1.00 95.12 83 PHE A O 1
ATOM 674 N N . ALA A 1 84 ? -10.622 -1.591 9.994 1.00 95.56 84 ALA A N 1
ATOM 675 C CA . ALA A 1 84 ? -12.082 -1.513 9.950 1.00 95.56 84 ALA A CA 1
ATOM 676 C C . ALA A 1 84 ? -12.562 -0.051 9.863 1.00 95.56 84 ALA A C 1
ATOM 678 O O . ALA A 1 84 ? -13.348 0.299 8.981 1.00 95.56 84 ALA A O 1
ATOM 679 N N . LEU A 1 85 ? -12.011 0.829 10.708 1.00 95.06 85 LEU A N 1
ATOM 680 C CA . LEU A 1 85 ? -12.281 2.271 10.658 1.00 95.06 85 LEU A CA 1
ATOM 681 C C . LEU A 1 85 ? -11.772 2.916 9.361 1.00 95.06 85 LEU A C 1
ATOM 683 O O . LEU A 1 85 ? -12.434 3.788 8.801 1.00 95.06 85 LEU A O 1
ATOM 687 N N . GLY A 1 86 ? -10.620 2.477 8.856 1.00 94.81 86 GLY A N 1
ATOM 688 C CA . GLY A 1 86 ? -10.067 2.913 7.578 1.00 94.81 86 GLY A CA 1
ATOM 689 C C . GLY A 1 86 ? -11.004 2.601 6.414 1.00 94.81 86 GLY A C 1
ATOM 690 O O . GLY A 1 86 ? -11.248 3.475 5.586 1.00 94.81 86 GLY A O 1
ATOM 691 N N . ASN A 1 87 ? -11.593 1.405 6.383 1.00 93.75 87 ASN A N 1
ATOM 692 C CA . ASN A 1 87 ? -12.569 1.025 5.363 1.00 93.75 87 ASN A CA 1
ATOM 693 C C . ASN A 1 87 ? -13.812 1.922 5.412 1.00 93.75 87 ASN A C 1
ATOM 695 O O . ASN A 1 87 ? -14.208 2.452 4.376 1.00 93.75 87 ASN A O 1
ATOM 699 N N . LEU A 1 88 ? -14.367 2.168 6.605 1.00 94.19 88 LEU A N 1
ATOM 700 C CA . LEU A 1 88 ? -15.485 3.104 6.796 1.00 94.19 88 LEU A CA 1
ATOM 701 C C . LEU A 1 88 ? -15.121 4.518 6.324 1.00 94.19 88 LEU A C 1
ATOM 703 O O . LEU A 1 88 ? -15.876 5.152 5.587 1.00 94.19 88 LEU A O 1
ATOM 707 N N . PHE A 1 89 ? -13.927 4.997 6.679 1.00 93.88 89 PHE A N 1
ATOM 708 C CA . PHE A 1 89 ? -13.434 6.299 6.241 1.00 93.88 89 PHE A CA 1
ATOM 709 C C . PHE A 1 89 ? -13.332 6.394 4.714 1.00 93.88 89 PHE A C 1
ATOM 711 O O . PHE A 1 89 ? -13.679 7.431 4.144 1.00 93.88 89 PHE A O 1
ATOM 718 N N . LEU A 1 90 ? -12.879 5.339 4.035 1.00 93.25 90 LEU A N 1
ATOM 719 C CA . LEU A 1 90 ? -12.770 5.309 2.575 1.00 93.25 90 LEU A CA 1
ATOM 720 C C . LEU A 1 90 ? -14.135 5.406 1.886 1.00 93.25 90 LEU A C 1
ATOM 722 O O . LEU A 1 90 ? -14.255 6.113 0.886 1.00 93.25 90 LEU A O 1
ATOM 726 N N . VAL A 1 91 ? -15.169 4.771 2.442 1.00 94.81 91 VAL A N 1
ATOM 727 C CA . VAL A 1 91 ? -16.526 4.788 1.871 1.00 94.81 91 VAL A CA 1
ATOM 728 C C . VAL A 1 91 ? -17.410 5.922 2.398 1.00 94.81 91 VAL A C 1
ATOM 730 O O . VAL A 1 91 ? -18.541 6.059 1.943 1.00 94.81 91 VAL A O 1
ATOM 733 N N . ARG A 1 92 ? -16.914 6.779 3.303 1.00 94.00 92 ARG A N 1
ATOM 734 C CA . ARG A 1 92 ? -17.706 7.824 3.986 1.00 94.00 92 ARG A CA 1
ATOM 735 C C . ARG A 1 92 ? -18.560 8.693 3.060 1.00 94.00 92 ARG A C 1
ATOM 737 O O . ARG A 1 92 ? -19.671 9.040 3.419 1.00 94.00 92 ARG A O 1
ATOM 744 N N . ARG A 1 93 ? -18.069 9.021 1.857 1.00 92.50 93 ARG A N 1
ATOM 745 C CA . ARG A 1 93 ? -18.821 9.835 0.883 1.00 92.50 93 ARG A CA 1
ATOM 746 C C . ARG A 1 93 ? -20.072 9.129 0.366 1.00 92.50 93 ARG A C 1
ATOM 748 O O . ARG A 1 93 ? -21.019 9.803 0.015 1.00 92.50 93 ARG A O 1
ATOM 755 N N . ARG A 1 94 ? -20.052 7.797 0.305 1.00 93.25 94 ARG A N 1
ATOM 756 C CA . ARG A 1 94 ? -21.202 6.975 -0.080 1.00 93.25 94 ARG A CA 1
ATOM 757 C C . ARG A 1 94 ? -22.156 6.741 1.092 1.00 93.25 94 ARG A C 1
ATOM 759 O O . ARG A 1 94 ? -23.328 6.520 0.854 1.00 93.25 94 ARG A O 1
ATOM 766 N N . LEU A 1 95 ? -21.646 6.742 2.325 1.00 90.00 95 LEU A N 1
ATOM 767 C CA . LEU A 1 95 ? -22.456 6.545 3.535 1.00 90.00 95 LEU A CA 1
ATOM 768 C C . LEU A 1 95 ? -23.155 7.825 4.014 1.00 90.00 95 LEU A C 1
ATOM 770 O O . LEU A 1 95 ? -24.139 7.735 4.733 1.00 90.00 95 LEU A O 1
ATOM 774 N N . LEU A 1 96 ? -22.607 8.993 3.674 1.00 90.56 96 LEU A N 1
ATOM 775 C CA . LEU A 1 96 ? -23.147 10.312 4.025 1.00 90.56 96 LEU A CA 1
ATOM 776 C C . LEU A 1 96 ? -23.914 10.969 2.862 1.00 90.56 96 LEU A C 1
ATOM 778 O O . LEU A 1 96 ? -24.205 12.161 2.935 1.00 90.56 96 LEU A O 1
ATOM 782 N N . ALA A 1 97 ? -24.152 10.219 1.786 1.00 68.25 97 ALA A N 1
ATOM 783 C CA . ALA A 1 97 ? -24.993 10.608 0.657 1.00 68.25 97 ALA A CA 1
ATOM 784 C C . ALA A 1 97 ? -26.379 9.991 0.837 1.00 68.25 97 ALA A C 1
ATOM 786 O O . ALA A 1 97 ? -27.357 10.676 0.477 1.00 68.25 97 ALA A O 1
#

InterPro domains:
  IPR002559 Transposase IS4-like domain [PF01609] (1-85)

Foldseek 3Di:
DDPVQDDPVNVCVQCVVVDDDLDQDDADVPGDDDPVSVVSNVVSVVVVCVVVVLVCCCCPVVVPPDQDDPDPVVSVVVVVVSSVVSVCVVCVVVVVD

pLDDT: mean 89.27, std 8.72, range [53.09, 96.44]

Sequence (97 aa):
MDKGYVSAEREAAFTKDGKVWGVMRKAPKGGKLDPIDEKINRVIAMVRAKVEHPFRVLKRQFGHVKTRYRGLAKNRAQLFTLFALGNLFLVRRRLLA

Radius of gyration: 19.04 Å; chains: 1; bounding box: 48×31×49 Å

Secondary structure (DSSP, 8-state):
--GGG--HHHHHHHHTTT----SPP-PPTTSPPPHHHHHHHHHHHHHHHHHHHHHHHHHHTS---S--SSSHHHHHHHHHHHHHHHHHHHHHHHH--

Organism: NCBI:txid74031